Protein AF-A0A2T1MUY1-F1 (afdb_monomer)

Secondary structure (DSSP, 8-state):
-PPPTTSTT----S-TTSEEEEE-TT--B--GGG-B--EEEEEEETTEEEEEEE-TT--EEEEETT-GGGT-

pLDDT: mean 86.34, std 10.96, range [48.94, 94.75]

Solvent-accessible surface area (backbone atoms only — not comparable to full-atom values): 4476 Å² total; per-residue (Å²): 139,80,86,66,68,87,42,96,88,43,87,71,74,93,53,81,70,56,39,79,77,46,65,44,83,85,66,44,75,69,71,60,90,44,26,22,52,60,42,42,36,32,39,36,43,98,90,48,48,37,36,42,33,34,36,54,64,53,47,78,45,81,37,51,78,89,46,56,86,82,66,110

Organism: Escherichia coli (NCBI:txid562)

Structure (mmCIF, N/CA/C/O backbone):
data_AF-A0A2T1MUY1-F1
#
_entry.id   AF-A0A2T1MUY1-F1
#
loop_
_atom_site.group_PDB
_atom_site.id
_atom_site.type_symbol
_atom_site.label_atom_id
_atom_site.label_alt_id
_atom_site.la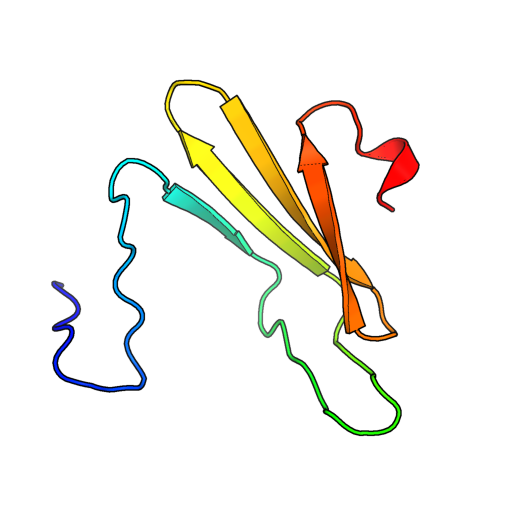bel_comp_id
_atom_site.label_asym_id
_atom_site.label_entity_id
_atom_site.label_seq_id
_atom_site.pdbx_PDB_ins_code
_atom_site.Cartn_x
_atom_site.Cartn_y
_atom_site.Cartn_z
_atom_site.occupancy
_atom_site.B_iso_or_equiv
_atom_site.auth_seq_id
_atom_site.auth_comp_id
_atom_site.auth_asym_id
_atom_site.auth_atom_id
_atom_site.pdbx_PDB_model_num
ATOM 1 N N . ASN A 1 1 ? -16.119 -6.082 -17.704 1.00 48.94 1 ASN A N 1
ATOM 2 C CA . ASN A 1 1 ? -14.652 -6.197 -17.572 1.00 48.94 1 ASN A CA 1
ATOM 3 C C . ASN A 1 1 ? -14.312 -7.127 -16.426 1.00 48.94 1 ASN A C 1
ATOM 5 O O . ASN A 1 1 ? -14.202 -6.676 -15.297 1.00 48.94 1 ASN A O 1
ATOM 9 N N . THR A 1 2 ? -14.216 -8.426 -16.689 1.00 59.78 2 THR A N 1
ATOM 10 C CA . THR A 1 2 ? -13.753 -9.410 -15.703 1.00 59.78 2 THR A CA 1
ATOM 11 C C . THR A 1 2 ? -12.265 -9.646 -15.9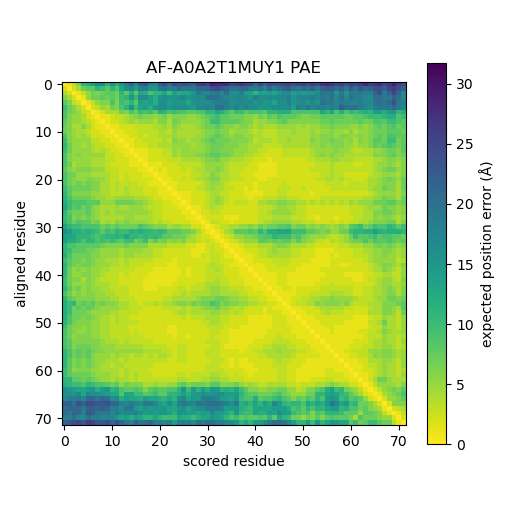17 1.00 59.78 2 THR A C 1
ATOM 13 O O . THR A 1 2 ? -11.862 -10.090 -16.990 1.00 59.78 2 THR A O 1
ATOM 16 N N . CYS A 1 3 ? -11.439 -9.322 -14.924 1.00 66.06 3 CYS A N 1
ATOM 17 C CA . CYS A 1 3 ? -10.028 -9.695 -14.935 1.00 66.06 3 CYS A CA 1
ATOM 18 C C . CYS A 1 3 ? -9.930 -11.221 -14.818 1.00 66.06 3 CYS A C 1
ATOM 20 O O . CYS A 1 3 ? -10.368 -11.798 -13.824 1.00 66.06 3 CYS A O 1
ATOM 22 N N . HIS A 1 4 ? -9.396 -11.886 -15.840 1.00 71.12 4 HIS A N 1
ATOM 23 C CA . HIS A 1 4 ? -9.197 -13.332 -15.817 1.00 71.12 4 HIS A CA 1
ATOM 24 C C . HIS A 1 4 ? -7.906 -13.653 -15.053 1.00 71.12 4 HIS A C 1
ATOM 26 O O . HIS A 1 4 ? -6.829 -13.199 -15.433 1.00 71.12 4 HIS A O 1
ATOM 32 N N . GLY A 1 5 ? -8.005 -14.449 -13.985 1.00 71.06 5 GLY A N 1
ATOM 33 C CA . GLY A 1 5 ? -6.875 -14.840 -13.124 1.00 71.06 5 GLY A CA 1
ATOM 34 C C . GLY A 1 5 ? -5.858 -15.793 -13.764 1.00 71.06 5 GLY A C 1
ATOM 35 O O . GLY A 1 5 ? -5.115 -16.459 -13.057 1.00 71.06 5 GLY A O 1
ATOM 36 N N . SER A 1 6 ? -5.841 -15.912 -15.092 1.00 77.88 6 SER A N 1
ATOM 37 C CA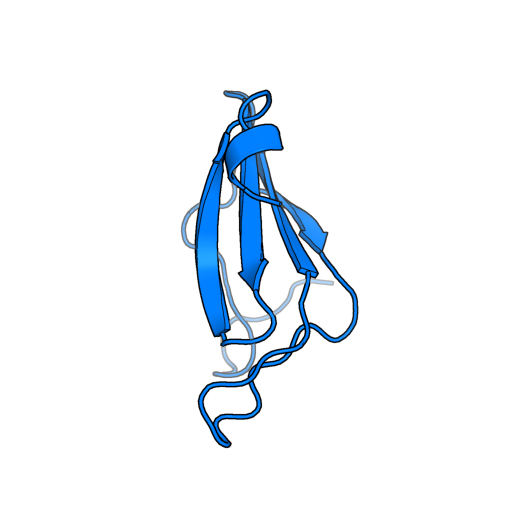 . SER A 1 6 ? -4.930 -16.796 -15.826 1.00 77.88 6 SER A CA 1
ATOM 38 C C . SER A 1 6 ? -3.521 -16.217 -15.982 1.00 77.88 6 SER A C 1
ATOM 40 O O . SER A 1 6 ? -2.611 -16.939 -16.379 1.00 77.88 6 SER A O 1
ATOM 42 N N . SER A 1 7 ? -3.328 -14.925 -15.699 1.00 85.56 7 SER A N 1
ATOM 43 C CA . SER A 1 7 ? -2.024 -14.264 -15.763 1.00 85.56 7 SER A CA 1
ATOM 44 C C . SER A 1 7 ? -1.412 -14.120 -14.366 1.00 85.56 7 SER A C 1
ATOM 46 O O . SER A 1 7 ? -2.110 -13.662 -13.461 1.00 85.56 7 SER A O 1
ATOM 48 N N . PRO A 1 8 ? -0.104 -14.390 -14.187 1.00 83.38 8 PRO A N 1
ATOM 49 C CA . PRO A 1 8 ? 0.590 -14.148 -12.919 1.00 83.38 8 PRO A CA 1
ATOM 50 C C . PRO A 1 8 ? 0.655 -12.660 -12.539 1.00 83.38 8 PRO A C 1
ATOM 52 O O . PRO A 1 8 ? 0.980 -12.331 -11.404 1.00 83.38 8 PRO A O 1
ATOM 55 N N . LEU A 1 9 ? 0.348 -11.758 -13.478 1.00 84.50 9 LEU A N 1
ATOM 56 C CA . LEU A 1 9 ? 0.281 -10.315 -13.239 1.00 84.50 9 LEU A CA 1
ATOM 57 C C . LEU A 1 9 ? -1.099 -9.851 -12.750 1.00 84.50 9 LEU A C 1
ATOM 59 O O . LEU A 1 9 ? -1.269 -8.678 -12.426 1.00 84.50 9 LEU A O 1
ATOM 63 N N . VAL A 1 10 ? -2.095 -10.741 -12.722 1.00 86.25 10 VAL A N 1
ATOM 64 C CA . VAL A 1 10 ? -3.445 -10.426 -12.251 1.00 86.25 10 VAL A CA 1
ATOM 65 C C . VAL A 1 10 ? -3.607 -10.973 -10.842 1.00 86.25 10 VAL A C 1
ATOM 67 O O . VAL A 1 10 ? -3.673 -12.181 -10.627 1.00 86.25 10 VAL A O 1
ATOM 70 N N . PHE A 1 11 ? -3.714 -10.067 -9.876 1.00 83.44 11 PHE A N 1
ATOM 71 C CA . PHE A 1 11 ? -4.102 -10.427 -8.520 1.00 83.44 11 PHE A CA 1
ATOM 72 C C . PHE A 1 11 ? -5.614 -10.674 -8.458 1.00 83.44 11 PHE A C 1
ATOM 74 O O . PHE A 1 11 ? -6.407 -9.794 -8.794 1.00 83.44 11 PHE A O 1
ATOM 81 N N . VAL A 1 12 ? -6.011 -11.867 -8.010 1.00 86.12 12 VAL A N 1
ATOM 82 C CA . VAL A 1 12 ? -7.406 -12.198 -7.695 1.00 86.12 12 VAL A CA 1
ATOM 83 C C . VAL A 1 12 ? -7.528 -12.307 -6.173 1.00 86.12 12 VAL A C 1
ATOM 85 O O . VAL A 1 12 ? -6.879 -13.176 -5.584 1.00 86.12 12 VAL A O 1
ATOM 88 N N . PRO A 1 13 ? -8.316 -11.440 -5.511 1.00 85.44 13 PRO A N 1
ATOM 89 C CA . PRO A 1 13 ? -8.436 -11.468 -4.061 1.00 85.44 13 PRO A CA 1
ATOM 90 C C . PRO A 1 13 ? -9.121 -12.757 -3.600 1.00 85.44 13 PRO A C 1
ATOM 92 O O . PRO A 1 13 ? -10.134 -13.175 -4.156 1.00 85.44 13 PRO A O 1
ATOM 95 N N . ARG A 1 14 ? -8.584 -13.370 -2.540 1.00 88.81 14 ARG A N 1
ATOM 96 C CA . ARG A 1 14 ? -9.181 -14.559 -1.910 1.00 88.81 14 ARG A CA 1
ATOM 97 C C . ARG A 1 14 ? -10.514 -14.253 -1.213 1.00 88.81 14 ARG A C 1
ATOM 99 O O . ARG A 1 14 ? -11.353 -15.143 -1.124 1.00 88.81 14 ARG A O 1
ATOM 106 N N . TRP A 1 15 ? -10.685 -13.022 -0.730 1.00 91.38 15 TRP A N 1
ATOM 107 C CA . TRP A 1 15 ? -11.868 -12.549 -0.005 1.00 91.38 15 TRP A CA 1
ATOM 108 C C . TRP A 1 15 ? -12.541 -11.427 -0.803 1.00 91.38 15 TRP A C 1
ATOM 110 O O . TRP A 1 15 ? -12.100 -10.279 -0.707 1.00 91.38 15 TRP A O 1
ATOM 120 N N . PRO A 1 16 ? -13.546 -11.734 -1.643 1.00 88.75 16 PRO A N 1
ATOM 121 C CA . PRO A 1 16 ? -14.201 -10.742 -2.498 1.00 88.75 16 PRO A CA 1
ATOM 122 C C . PRO A 1 16 ? -14.965 -9.664 -1.716 1.00 88.75 16 PRO A C 1
ATOM 124 O O . PRO A 1 16 ? -15.232 -8.595 -2.253 1.00 88.75 16 PRO A O 1
ATOM 127 N N . GLU A 1 17 ? -15.309 -9.925 -0.456 1.00 93.62 17 GLU A N 1
ATOM 128 C CA . GLU A 1 17 ? -15.949 -8.977 0.455 1.00 93.62 17 GLU A CA 1
ATOM 129 C C . GLU A 1 17 ? -15.006 -7.874 0.963 1.00 93.62 17 GLU A C 1
ATOM 131 O O . GLU A 1 17 ? -15.476 -6.884 1.525 1.00 93.62 17 GLU A O 1
ATOM 136 N N . VAL A 1 18 ? -13.690 -8.037 0.785 1.00 93.56 18 VAL A N 1
ATOM 137 C CA . VAL A 1 18 ? -12.688 -7.024 1.129 1.00 93.56 18 VAL A CA 1
ATOM 138 C C . VAL A 1 18 ? -12.352 -6.219 -0.121 1.00 93.56 18 VAL A C 1
ATOM 140 O O . VAL A 1 18 ? -11.643 -6.680 -1.015 1.00 93.56 18 VAL A O 1
ATOM 143 N N . GLU A 1 19 ? -12.847 -4.987 -0.173 1.00 92.81 19 GLU A N 1
ATOM 144 C CA . GLU A 1 19 ? -12.620 -4.073 -1.288 1.00 92.81 19 GLU A CA 1
ATOM 145 C C . GLU A 1 19 ? -11.356 -3.235 -1.048 1.00 92.81 19 GLU A C 1
ATOM 147 O O . GLU A 1 19 ? -11.177 -2.662 0.030 1.00 92.81 19 GLU A O 1
ATOM 152 N N . MET A 1 20 ? -10.501 -3.114 -2.070 1.00 92.19 20 MET A N 1
ATOM 153 C CA . MET A 1 20 ? -9.452 -2.091 -2.111 1.00 92.19 20 MET A CA 1
ATOM 154 C C . MET A 1 20 ? -10.087 -0.769 -2.553 1.00 92.19 20 MET A C 1
ATOM 156 O O . MET A 1 20 ? -10.362 -0.578 -3.734 1.00 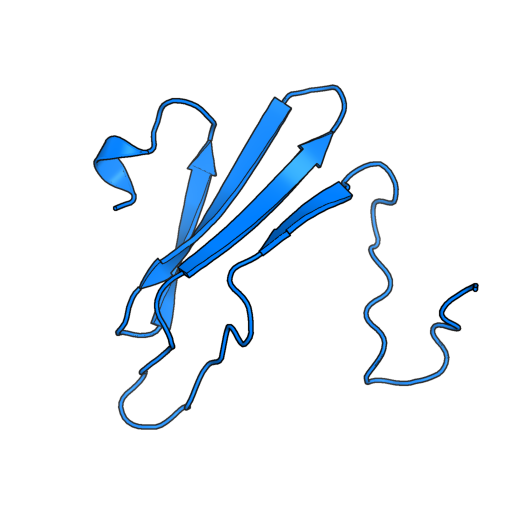92.19 20 MET A O 1
ATOM 160 N N . SER A 1 21 ? -10.360 0.115 -1.596 1.00 93.50 21 SER A N 1
ATOM 161 C CA . SER A 1 21 ? -11.149 1.329 -1.825 1.00 93.50 21 SER A CA 1
ATOM 162 C C . SER A 1 21 ? -10.324 2.544 -2.232 1.00 93.50 21 SER A C 1
ATOM 164 O O . SER A 1 21 ? -10.873 3.475 -2.814 1.00 93.50 21 SER A O 1
ATOM 166 N N . ASP A 1 22 ? -9.030 2.547 -1.917 1.00 93.06 22 ASP A N 1
ATOM 167 C CA . ASP A 1 22 ? -8.103 3.619 -2.268 1.00 93.06 22 ASP A CA 1
ATOM 168 C C . ASP A 1 22 ? -6.661 3.097 -2.286 1.00 93.06 22 ASP A C 1
ATOM 170 O O . ASP A 1 22 ? -6.318 2.171 -1.545 1.00 93.06 22 ASP A O 1
ATOM 174 N N . LEU A 1 23 ? -5.804 3.689 -3.117 1.00 93.38 23 LEU A N 1
ATOM 175 C CA . LEU A 1 23 ? -4.370 3.409 -3.116 1.00 93.38 23 LEU A CA 1
ATOM 176 C C . LEU A 1 23 ? -3.568 4.631 -3.563 1.00 93.38 23 LEU A C 1
ATOM 178 O O . LEU A 1 23 ? -3.999 5.392 -4.426 1.00 93.38 23 LEU A O 1
ATOM 182 N N . THR A 1 24 ? -2.357 4.785 -3.031 1.00 94.69 24 THR A N 1
ATOM 183 C CA . THR A 1 24 ? -1.404 5.767 -3.561 1.00 94.69 24 THR A CA 1
ATOM 184 C C . THR A 1 24 ? -1.012 5.378 -4.992 1.00 94.69 24 THR A C 1
ATOM 186 O O . THR A 1 24 ? -0.468 4.286 -5.188 1.00 94.69 24 THR A O 1
ATOM 189 N N . PRO A 1 25 ? -1.256 6.234 -6.004 1.00 93.69 25 PRO A N 1
ATOM 190 C CA . PRO A 1 25 ? -0.881 5.930 -7.379 1.00 93.69 25 PRO A CA 1
ATOM 191 C C . PRO A 1 25 ? 0.613 5.636 -7.497 1.00 93.69 25 PRO A C 1
ATOM 193 O O . PRO A 1 25 ? 1.438 6.317 -6.892 1.00 93.69 25 PRO A O 1
ATOM 196 N N . SER A 1 26 ? 0.957 4.629 -8.300 1.00 89.75 26 SER A N 1
ATOM 197 C CA . SER A 1 26 ? 2.350 4.231 -8.546 1.00 89.75 26 SER A CA 1
ATOM 198 C C . SER A 1 26 ? 3.131 3.817 -7.289 1.00 89.75 26 SER A C 1
ATOM 200 O O . SER A 1 26 ? 4.358 3.921 -7.271 1.00 89.75 26 SER A O 1
ATOM 202 N N . LEU A 1 27 ? 2.446 3.326 -6.248 1.00 91.62 27 LEU A N 1
ATOM 203 C CA . LEU A 1 27 ? 3.097 2.716 -5.090 1.00 91.62 27 LEU A CA 1
ATOM 204 C C . LEU A 1 27 ? 4.075 1.624 -5.553 1.00 91.62 27 LEU A C 1
ATOM 206 O O . LEU A 1 27 ? 3.691 0.688 -6.256 1.00 91.62 27 LEU A O 1
ATOM 210 N N . ALA A 1 28 ? 5.343 1.754 -5.169 1.00 92.69 28 ALA A N 1
ATOM 211 C CA . ALA A 1 28 ? 6.414 0.909 -5.680 1.00 92.69 28 ALA A CA 1
ATOM 212 C C . ALA A 1 28 ? 7.474 0.620 -4.616 1.00 92.69 28 ALA A C 1
ATOM 214 O O . ALA A 1 28 ? 7.807 1.477 -3.796 1.00 92.69 28 ALA A O 1
ATOM 215 N N . PHE A 1 29 ? 8.044 -0.583 -4.690 1.00 92.88 29 PHE A N 1
ATOM 216 C CA . PHE A 1 29 ? 9.223 -0.998 -3.936 1.00 92.88 29 PHE A CA 1
ATOM 217 C C . PHE A 1 29 ? 10.403 -1.068 -4.895 1.00 92.88 29 PHE A C 1
ATOM 219 O O . PHE A 1 29 ? 10.358 -1.795 -5.885 1.00 92.88 29 PHE A O 1
ATOM 226 N N . PHE A 1 30 ? 11.464 -0.319 -4.607 1.00 91.38 30 PHE A N 1
ATOM 227 C CA . PHE A 1 30 ? 12.597 -0.198 -5.525 1.00 91.38 30 PHE A CA 1
ATOM 228 C C . PHE A 1 30 ? 13.681 -1.251 -5.281 1.00 91.38 30 PHE A C 1
ATOM 230 O O . PHE A 1 30 ? 14.565 -1.419 -6.116 1.00 91.38 30 PHE A O 1
ATOM 237 N N . GLY A 1 31 ? 13.662 -1.933 -4.130 1.00 82.56 31 GLY A N 1
ATOM 238 C CA . GLY A 1 31 ? 14.648 -2.954 -3.743 1.00 82.56 31 GLY A CA 1
ATOM 239 C C . GLY A 1 31 ? 16.053 -2.409 -3.441 1.00 82.56 31 GLY A C 1
ATOM 240 O O . GLY A 1 31 ? 16.787 -2.990 -2.645 1.00 82.56 31 GLY A O 1
ATOM 241 N N . LEU A 1 32 ? 16.427 -1.254 -3.997 1.00 85.44 32 LEU A N 1
ATOM 242 C CA . LEU A 1 32 ? 17.663 -0.552 -3.675 1.00 85.44 32 LEU A CA 1
ATOM 243 C C . LEU A 1 32 ? 17.559 0.080 -2.284 1.00 85.44 32 LEU A C 1
ATOM 245 O O . LEU A 1 32 ? 16.683 0.899 -2.033 1.00 85.44 32 LEU A O 1
ATOM 249 N N . ARG A 1 33 ? 18.481 -0.272 -1.378 1.00 86.00 33 ARG A N 1
ATOM 250 C CA . ARG A 1 33 ? 18.560 0.295 -0.012 1.00 86.00 33 ARG A CA 1
ATOM 251 C C . ARG A 1 33 ? 17.250 0.172 0.782 1.00 86.00 33 ARG A C 1
ATOM 253 O O . ARG A 1 33 ? 16.994 0.982 1.669 1.00 86.00 33 ARG A O 1
ATOM 260 N N . ASN A 1 34 ? 16.444 -0.844 0.468 1.00 86.19 34 ASN A N 1
ATOM 261 C CA . ASN A 1 34 ? 15.120 -1.060 1.048 1.00 86.19 34 ASN A CA 1
ATOM 262 C C . ASN A 1 34 ? 14.181 0.148 0.885 1.00 86.19 34 ASN A C 1
ATOM 264 O O . ASN A 1 34 ? 13.379 0.406 1.772 1.00 86.19 34 ASN A O 1
ATOM 268 N N . THR A 1 35 ? 14.278 0.923 -0.199 1.00 92.31 35 THR A N 1
ATOM 269 C CA . THR A 1 35 ? 13.397 2.083 -0.386 1.00 92.31 35 THR A CA 1
ATOM 270 C C . THR A 1 35 ? 12.091 1.725 -1.083 1.00 92.31 35 THR A C 1
ATOM 272 O O . THR A 1 35 ? 12.008 0.808 -1.909 1.00 92.31 35 THR A O 1
ATOM 275 N N . ALA A 1 36 ? 11.063 2.497 -0.757 1.00 94.75 36 ALA A N 1
ATOM 276 C CA . ALA A 1 36 ? 9.765 2.456 -1.404 1.00 94.75 36 ALA A CA 1
ATOM 277 C C . ALA A 1 36 ? 9.237 3.877 -1.597 1.00 94.75 36 ALA A C 1
ATOM 279 O O . ALA A 1 36 ? 9.671 4.815 -0.923 1.00 94.75 36 ALA A O 1
ATOM 280 N N . TRP A 1 37 ? 8.287 4.034 -2.513 1.00 94.56 37 TRP A N 1
ATOM 281 C CA . TRP A 1 37 ? 7.470 5.238 -2.537 1.00 94.56 37 TRP A CA 1
ATOM 282 C C . TRP A 1 37 ? 6.528 5.191 -1.333 1.00 94.56 37 TRP A C 1
ATOM 284 O O . TRP A 1 37 ? 5.809 4.208 -1.154 1.00 94.56 37 TRP A O 1
ATOM 294 N N . ALA A 1 38 ? 6.564 6.217 -0.484 1.00 92.94 38 ALA A N 1
ATOM 295 C CA . ALA A 1 38 ? 5.701 6.267 0.690 1.00 92.94 38 ALA A CA 1
ATOM 296 C C . ALA A 1 38 ? 4.240 6.460 0.281 1.00 92.94 38 ALA A C 1
ATOM 298 O O . ALA A 1 38 ? 3.946 7.190 -0.667 1.00 92.94 38 ALA A O 1
ATOM 299 N N . GLY A 1 39 ? 3.326 5.823 1.000 1.00 93.38 39 GLY A N 1
ATOM 300 C CA . GLY A 1 39 ? 1.910 5.884 0.668 1.00 93.38 39 GLY A CA 1
ATOM 301 C C . GLY A 1 39 ? 1.085 4.883 1.452 1.00 93.38 39 GLY A C 1
ATOM 302 O O . GLY A 1 39 ? 1.490 4.418 2.518 1.00 93.38 39 GLY A O 1
ATOM 303 N N . HIS A 1 40 ? -0.075 4.535 0.910 1.00 93.56 40 HIS A N 1
ATOM 304 C CA . HIS A 1 40 ? -1.015 3.624 1.545 1.00 93.56 40 HIS A CA 1
ATOM 305 C C . HIS A 1 40 ? -1.867 2.843 0.545 1.00 93.56 40 HIS A C 1
ATOM 307 O O . HIS A 1 40 ? -2.001 3.212 -0.624 1.00 93.56 40 HIS A O 1
ATOM 313 N N . ILE A 1 41 ? -2.482 1.779 1.053 1.00 94.25 41 ILE A N 1
ATOM 314 C CA . ILE A 1 41 ? -3.598 1.063 0.435 1.00 94.25 41 ILE A CA 1
ATOM 315 C C . ILE A 1 41 ? -4.716 0.980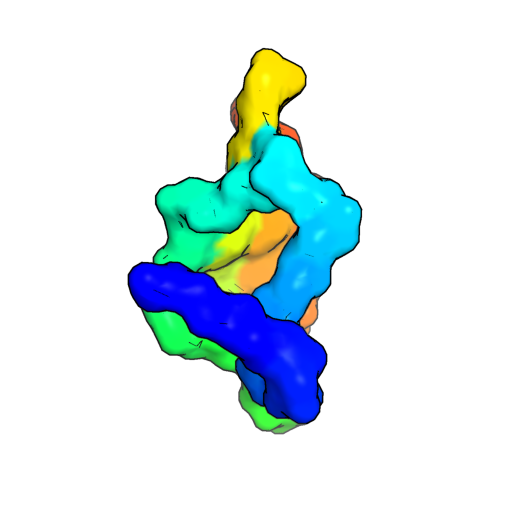 1.473 1.00 94.25 41 ILE A C 1
ATOM 317 O O . ILE A 1 41 ? -4.466 0.576 2.610 1.00 94.25 41 ILE A O 1
ATOM 321 N N . ARG A 1 42 ? -5.939 1.359 1.104 1.00 94.06 42 ARG A N 1
ATOM 322 C CA . ARG A 1 42 ? -7.115 1.284 1.973 1.00 94.06 42 ARG A CA 1
ATOM 323 C C . ARG A 1 42 ? -7.951 0.060 1.627 1.00 94.06 42 ARG A C 1
ATOM 325 O O . ARG A 1 42 ? -8.313 -0.154 0.470 1.00 94.06 42 ARG A O 1
ATOM 332 N N . PHE A 1 43 ? -8.287 -0.705 2.654 1.00 94.19 43 PHE A N 1
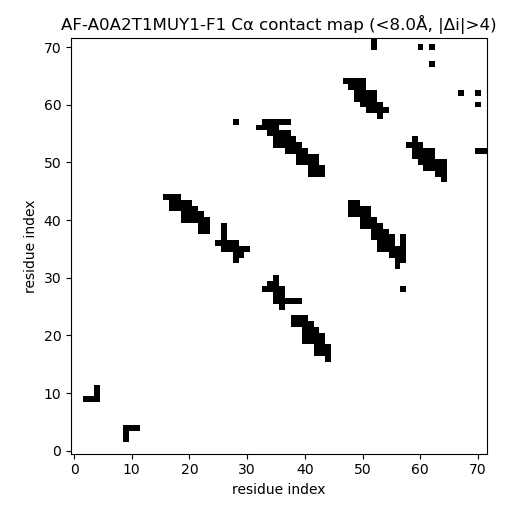ATOM 333 C CA . PHE A 1 43 ? -9.186 -1.847 2.584 1.00 94.19 43 PHE A CA 1
ATOM 334 C C . PHE A 1 43 ? -10.452 -1.542 3.374 1.00 94.19 43 PHE A C 1
ATOM 336 O O . PHE A 1 43 ? -10.382 -0.965 4.460 1.00 94.19 43 PHE A O 1
ATOM 343 N N . LYS A 1 44 ? -11.607 -1.947 2.851 1.00 94.31 44 LYS A N 1
ATOM 344 C CA . LYS A 1 44 ? -12.887 -1.825 3.553 1.00 94.31 44 LYS A CA 1
ATOM 345 C C . LYS A 1 44 ? -13.743 -3.067 3.358 1.00 94.31 44 LYS A C 1
ATOM 347 O O . LYS A 1 44 ? -13.661 -3.739 2.330 1.00 94.31 44 LYS A O 1
ATOM 352 N N . ASN A 1 45 ? -14.596 -3.330 4.333 1.00 94.06 45 ASN A N 1
ATOM 353 C CA . ASN A 1 45 ? -15.720 -4.252 4.221 1.00 94.06 45 ASN A CA 1
ATOM 354 C C . ASN A 1 45 ? -16.866 -3.761 5.130 1.00 94.06 45 ASN A C 1
ATOM 356 O O . ASN A 1 45 ? -16.823 -2.646 5.649 1.00 94.06 45 ASN A O 1
ATOM 360 N N . SER A 1 46 ? -17.889 -4.589 5.354 1.00 94.25 46 SER A N 1
ATOM 361 C CA . SER A 1 46 ? -19.015 -4.250 6.239 1.00 94.25 46 SER A CA 1
ATOM 362 C C . SER A 1 46 ? -18.645 -4.091 7.719 1.00 94.25 46 SER A C 1
ATOM 364 O O . SER A 1 46 ? -19.429 -3.531 8.479 1.00 94.25 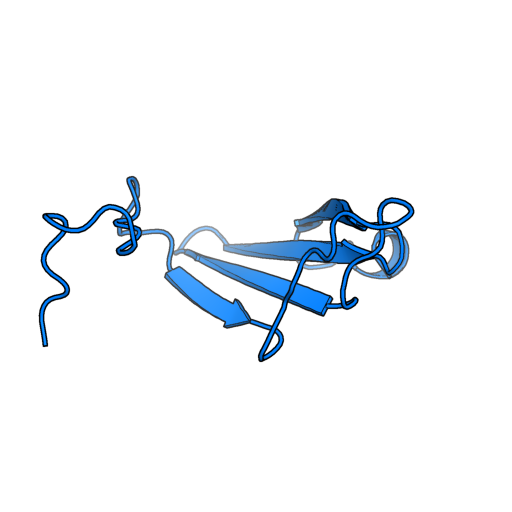46 SER A O 1
ATOM 366 N N . THR A 1 47 ? -17.484 -4.593 8.143 1.00 92.50 47 THR A N 1
ATOM 367 C CA . THR A 1 47 ? -17.038 -4.581 9.546 1.00 92.50 47 THR A CA 1
ATOM 368 C C . THR A 1 47 ? -16.143 -3.393 9.883 1.00 92.50 47 THR A C 1
ATOM 370 O O . THR A 1 47 ? -15.974 -3.078 11.057 1.00 92.50 47 THR A O 1
ATOM 373 N N . GLY A 1 48 ? -15.585 -2.720 8.874 1.00 91.75 48 GLY A N 1
ATOM 374 C CA . GLY A 1 48 ? -14.758 -1.537 9.068 1.00 91.75 48 GLY A CA 1
ATOM 375 C C . GLY A 1 48 ? -13.702 -1.353 7.988 1.00 91.75 48 GLY A C 1
ATOM 376 O O . GLY A 1 48 ? -13.778 -1.916 6.892 1.00 91.75 48 GLY A O 1
ATOM 377 N N . GLU A 1 49 ? -12.706 -0.537 8.323 1.00 93.06 49 GLU A N 1
ATOM 378 C CA . GLU A 1 49 ? -11.679 -0.079 7.396 1.00 93.06 49 GLU A CA 1
ATOM 379 C C . GLU A 1 49 ? -10.275 -0.169 7.989 1.00 93.06 49 GLU A C 1
ATOM 381 O O . GLU A 1 49 ? -10.059 0.046 9.186 1.00 93.06 49 GLU A O 1
ATOM 386 N N . TRP A 1 50 ? -9.323 -0.447 7.104 1.00 93.19 50 TRP A N 1
ATOM 387 C CA . TRP A 1 50 ? -7.912 -0.607 7.415 1.00 93.19 50 TRP A CA 1
ATOM 388 C C . TRP A 1 50 ? -7.042 0.098 6.376 1.00 93.19 50 TRP A C 1
ATOM 390 O O . TRP A 1 50 ? -7.374 0.144 5.191 1.00 93.19 50 TRP A O 1
ATOM 400 N N . TRP A 1 51 ? -5.886 0.586 6.814 1.00 93.31 51 TRP A N 1
ATOM 401 C CA . TRP A 1 51 ? -4.843 1.163 5.976 1.00 93.31 51 TRP A CA 1
ATOM 402 C C . TRP A 1 51 ? -3.581 0.320 6.093 1.00 93.31 51 TRP A C 1
ATOM 404 O O . TRP A 1 51 ? -3.063 0.104 7.187 1.00 93.31 51 TRP A O 1
ATOM 414 N N . LEU A 1 52 ? -3.058 -0.124 4.956 1.00 93.81 52 LEU A N 1
ATOM 415 C CA . LEU A 1 52 ? -1.689 -0.602 4.846 1.00 93.81 52 LEU A CA 1
ATOM 416 C C . LEU A 1 52 ? -0.807 0.585 4.471 1.00 93.81 52 LEU A C 1
ATOM 418 O O . LEU A 1 52 ? -0.843 1.032 3.328 1.00 93.81 52 LEU A O 1
ATOM 422 N N . VAL A 1 53 ? -0.037 1.097 5.425 1.00 93.44 53 VAL A N 1
ATOM 423 C CA . VAL A 1 53 ? 0.869 2.236 5.237 1.00 93.44 53 VAL A CA 1
ATOM 424 C C . VAL A 1 53 ? 2.263 1.739 4.867 1.00 93.44 53 VAL A C 1
ATOM 426 O O . VAL A 1 53 ? 2.784 0.797 5.472 1.00 93.44 53 VAL A O 1
ATOM 429 N N . VAL A 1 54 ? 2.872 2.394 3.880 1.00 93.75 54 VAL A N 1
ATOM 430 C CA . VAL A 1 54 ? 4.220 2.123 3.376 1.00 93.75 54 VAL A CA 1
ATOM 431 C C . VAL A 1 54 ? 5.118 3.314 3.675 1.00 93.75 54 VAL A C 1
ATOM 433 O O . VAL A 1 54 ? 4.836 4.436 3.257 1.00 93.75 54 VAL A O 1
ATOM 436 N N . SER A 1 55 ? 6.222 3.075 4.379 1.00 92.06 55 SER A N 1
ATOM 437 C CA . SER A 1 55 ? 7.219 4.112 4.650 1.00 92.06 55 SER A CA 1
ATOM 438 C C . SER A 1 55 ? 8.238 4.255 3.507 1.00 92.06 55 SER A C 1
ATOM 440 O O . SER A 1 55 ? 8.424 3.315 2.729 1.00 92.06 55 SER A O 1
ATOM 442 N N . PRO A 1 56 ? 8.999 5.369 3.445 1.00 92.44 56 PRO A N 1
ATOM 443 C CA . PRO A 1 56 ? 10.085 5.534 2.472 1.00 92.44 56 PRO A CA 1
ATOM 444 C C . PRO A 1 56 ? 11.168 4.444 2.538 1.00 92.44 56 PRO A C 1
ATOM 446 O O . PRO A 1 56 ? 11.866 4.201 1.556 1.00 92.44 56 PRO A O 1
ATOM 449 N N . TRP A 1 57 ? 11.307 3.774 3.688 1.00 92.94 57 TRP A N 1
ATOM 450 C CA . TRP A 1 57 ? 12.230 2.651 3.912 1.00 92.94 57 TRP A CA 1
ATOM 451 C C . TRP A 1 57 ? 11.559 1.284 3.734 1.00 92.94 57 TRP A C 1
ATOM 453 O O . TRP A 1 57 ? 11.994 0.297 4.329 1.00 92.94 57 TRP A O 1
ATOM 463 N N . GLY A 1 58 ? 10.452 1.232 2.989 1.00 91.94 58 GLY A N 1
ATOM 464 C CA . GLY A 1 58 ? 9.786 -0.015 2.625 1.00 91.94 58 GLY A CA 1
ATOM 465 C C . GLY A 1 58 ? 9.163 -0.767 3.800 1.00 91.94 58 GLY A C 1
ATOM 466 O O . GLY A 1 58 ? 8.849 -1.947 3.665 1.00 91.94 58 GLY A O 1
ATOM 467 N N . ARG A 1 59 ? 8.977 -0.123 4.960 1.00 91.56 59 ARG A N 1
ATOM 468 C CA . ARG A 1 59 ? 8.290 -0.756 6.093 1.00 91.56 59 ARG A CA 1
ATOM 469 C C . ARG A 1 59 ? 6.791 -0.717 5.854 1.00 91.56 59 ARG A C 1
ATOM 471 O O . ARG A 1 59 ? 6.259 0.326 5.484 1.00 91.56 59 ARG A O 1
ATOM 478 N N . LEU A 1 60 ? 6.141 -1.840 6.129 1.00 92.62 60 LEU A N 1
ATOM 479 C CA . LEU A 1 60 ? 4.697 -1.999 6.054 1.00 92.62 60 LEU A CA 1
ATOM 480 C C . LEU A 1 60 ? 4.098 -1.956 7.458 1.00 92.62 60 LEU A C 1
ATOM 482 O O . LEU A 1 60 ? 4.608 -2.613 8.368 1.00 92.62 60 LEU A O 1
ATOM 486 N N . ARG A 1 61 ? 3.015 -1.199 7.629 1.00 93.19 61 ARG A N 1
ATOM 487 C CA . ARG A 1 61 ? 2.218 -1.160 8.860 1.00 93.19 61 ARG A CA 1
ATOM 488 C C . ARG A 1 61 ? 0.749 -1.309 8.518 1.00 93.19 61 ARG A C 1
ATOM 490 O O . ARG A 1 61 ? 0.293 -0.721 7.544 1.00 93.19 61 ARG A O 1
ATOM 497 N N . LEU A 1 62 ? 0.030 -2.082 9.320 1.00 92.94 62 LEU A N 1
ATOM 498 C CA . LEU A 1 62 ? -1.410 -2.234 9.197 1.00 92.94 62 LEU A CA 1
ATOM 499 C C . LEU A 1 62 ? -2.075 -1.436 10.320 1.00 92.94 62 LEU A C 1
ATOM 501 O O . LEU A 1 62 ? -1.732 -1.628 11.483 1.00 92.94 62 LEU A O 1
ATOM 505 N N . CYS A 1 63 ? -2.982 -0.539 9.952 1.00 91.38 63 CYS A N 1
ATOM 506 C CA . CYS A 1 63 ? -3.554 0.462 10.845 1.00 91.38 63 CYS A CA 1
ATOM 507 C C . CYS A 1 63 ? -5.069 0.454 10.717 1.00 91.38 63 CYS A C 1
ATOM 509 O O . CYS A 1 63 ? -5.591 0.512 9.600 1.00 91.38 63 CYS A O 1
ATOM 511 N N . GLN A 1 64 ? -5.776 0.385 11.839 1.00 87.50 64 GLN A N 1
ATOM 512 C CA . GLN A 1 64 ? -7.230 0.459 11.833 1.00 87.50 64 GLN A CA 1
ATOM 513 C C . GLN A 1 64 ? -7.6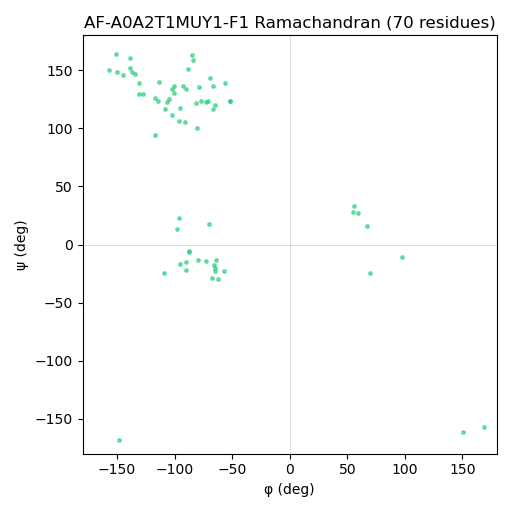93 1.924 11.817 1.00 87.50 64 GLN A C 1
ATOM 515 O O . GLN A 1 64 ? -6.948 2.842 12.177 1.00 87.50 64 GLN A O 1
ATOM 520 N N . GLN A 1 65 ? -8.929 2.163 11.374 1.00 75.12 65 GLN A N 1
ATOM 521 C CA . GLN A 1 65 ? -9.540 3.491 11.432 1.00 75.12 65 GLN A CA 1
ATOM 522 C C . GLN A 1 65 ? -9.447 4.086 12.847 1.00 75.12 65 GLN A C 1
ATOM 524 O O . GLN A 1 65 ? -9.921 3.481 13.803 1.00 75.12 65 GLN A O 1
ATOM 529 N N . GLY A 1 66 ? -8.853 5.277 12.968 1.00 70.62 66 GLY A N 1
ATOM 530 C CA . GLY A 1 66 ? -8.665 5.971 14.250 1.00 70.62 66 GLY A CA 1
ATOM 531 C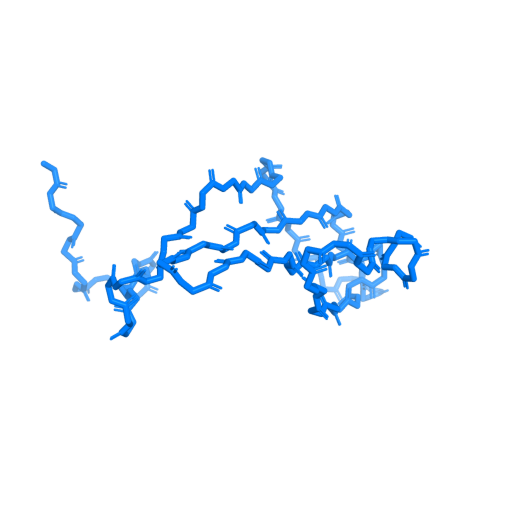 C . GLY A 1 66 ? -7.284 5.795 14.896 1.00 70.62 66 GLY A C 1
ATOM 532 O O . GLY A 1 66 ? -6.957 6.558 15.795 1.00 70.62 66 GLY A O 1
ATOM 533 N N . GLU A 1 67 ? -6.440 4.880 14.405 1.00 71.56 67 GLU A N 1
ATOM 534 C CA . GLU A 1 67 ? -5.059 4.676 14.893 1.00 71.56 67 GLU A CA 1
ATOM 535 C C . GLU A 1 67 ? -3.997 5.377 14.024 1.00 71.56 67 GLU A C 1
ATOM 537 O O . GLU A 1 67 ? -2.796 5.118 14.128 1.00 71.56 67 GLU A O 1
ATOM 542 N N . THR A 1 68 ? -4.415 6.281 13.135 1.00 61.41 68 THR A N 1
ATOM 543 C CA . THR A 1 68 ? -3.532 6.877 12.122 1.00 61.41 68 THR A CA 1
ATOM 544 C C . THR A 1 68 ? -2.407 7.739 12.698 1.00 61.41 68 THR A C 1
ATOM 546 O O . THR A 1 68 ? -1.375 7.863 12.046 1.00 61.41 68 THR A O 1
ATOM 549 N N . GLU A 1 69 ? -2.541 8.276 13.917 1.00 62.47 69 GLU A N 1
ATOM 550 C CA . GLU A 1 69 ? -1.464 9.039 14.577 1.00 62.47 69 GLU A CA 1
ATOM 551 C C . GLU A 1 69 ? -0.195 8.207 14.834 1.00 62.47 69 GLU A C 1
ATOM 553 O O . GLU A 1 69 ? 0.901 8.755 14.798 1.00 62.47 69 GLU A O 1
ATOM 558 N N . GLY A 1 70 ? -0.312 6.890 15.044 1.00 62.38 70 GLY A N 1
ATOM 559 C CA . GLY A 1 70 ? 0.843 5.998 15.233 1.00 62.38 70 GLY A CA 1
ATOM 560 C C . GLY A 1 70 ? 1.424 5.436 13.931 1.00 62.38 70 GLY A C 1
ATOM 561 O O . GLY A 1 70 ? 2.431 4.722 13.946 1.00 62.38 70 GLY A O 1
ATOM 562 N N . CYS A 1 71 ? 0.768 5.718 12.806 1.00 67.50 71 CYS A N 1
ATOM 563 C CA . CYS A 1 71 ? 1.058 5.093 11.524 1.00 67.50 71 CYS A CA 1
ATOM 564 C C . CYS A 1 71 ? 1.725 6.011 10.504 1.00 67.50 71 CYS A C 1
ATOM 566 O O . CYS A 1 71 ? 2.418 5.489 9.623 1.00 67.50 71 CYS A O 1
ATOM 568 N N . LEU A 1 72 ? 1.534 7.326 10.641 1.00 57.69 72 LEU A N 1
ATOM 569 C CA . LEU A 1 72 ? 2.191 8.362 9.841 1.00 57.69 72 LEU A CA 1
ATOM 570 C C . LEU A 1 72 ? 3.684 8.496 10.187 1.00 57.69 72 LEU A C 1
ATOM 572 O O . LEU A 1 72 ? 4.055 8.351 11.374 1.00 57.69 72 LEU A O 1
#

Foldseek 3Di:
DDDDPPDPPDDDDPDPQKDFPDWDPPWDAPVVQQATDWIWIKIDGPVAIWIFTADRNGDTDIGGPPRVVVRD

Radius of gyration: 13.99 Å; Cα contacts (8 Å, |Δi|>4): 115; chains: 1; bounding box: 38×26×33 Å

Nearest PDB structures (foldseek):
  3nec-assembly1_A  TM=5.901E-01  e=6.184E+00  Toxoplasma gondii
  5boi-assembly1_A  TM=4.103E-01  e=7.325E+00  Priestia megaterium QM B1551

Mean predicted aligned error: 5.93 Å

Sequence (72 aa):
NTCHGSSPLVFVPRWPEVEMSDLTPSLAFFGLRNTAWAGHIRFKNSTGEWWLVVSPWGRLRLCQQGETEGCL